Protein AF-A0A8T3TDG6-F1 (afdb_monomer)

Mean predicted aligned error: 7.25 Å

Foldseek 3Di:
DPDDDPDPPADFDWDWDADPNDTDTDGHCVRVCVVVDDPCNDPCPPPVSQVVCVVQPHPQFPDKDKDQLVVVVVVVLVVDDPVCNVVCVPPPCVVSVQWGMKMKTWHDDDPGIDIDIDTHTD

Solvent-accessible surface area (backbone atoms only — not comparable to full-atom values): 7423 Å² total; per-residue (Å²): 130,83,83,73,72,96,78,55,99,59,68,93,40,84,30,70,50,73,55,96,94,41,80,40,72,36,53,45,62,44,40,62,50,65,74,67,57,47,76,89,71,33,67,82,66,34,68,70,52,46,53,50,40,48,76,58,60,40,89,72,46,79,46,80,49,78,43,60,42,45,63,52,47,62,55,50,62,73,66,56,50,80,92,49,42,67,56,40,60,70,72,43,42,72,68,54,68,32,35,41,33,40,39,38,27,32,33,80,51,101,90,50,79,48,74,42,75,50,77,44,68,105

Structure (mmCIF, N/CA/C/O backbone):
data_AF-A0A8T3TDG6-F1
#
_entry.id   AF-A0A8T3TDG6-F1
#
loop_
_atom_site.group_PDB
_atom_site.id
_atom_site.type_symbol
_atom_site.label_atom_id
_atom_site.label_alt_id
_atom_site.label_comp_id
_atom_site.label_asym_id
_atom_site.label_entity_id
_atom_site.label_seq_id
_atom_site.pdbx_PDB_ins_code
_atom_site.Cartn_x
_atom_site.Cartn_y
_atom_site.Cartn_z
_atom_site.occupancy
_atom_site.B_iso_or_equiv
_atom_site.auth_seq_id
_atom_site.auth_comp_id
_atom_site.auth_asym_id
_atom_site.auth_atom_id
_atom_site.pdbx_PDB_model_num
ATOM 1 N N . SER A 1 1 ? 10.090 -4.771 20.149 1.00 43.22 1 SER A N 1
ATOM 2 C CA . SER A 1 1 ? 8.864 -5.338 19.564 1.00 43.22 1 SER A CA 1
ATOM 3 C C . SER A 1 1 ? 7.712 -4.455 19.988 1.00 43.22 1 SER A C 1
ATOM 5 O O . SER A 1 1 ? 7.629 -4.117 21.162 1.00 43.22 1 SER A O 1
ATOM 7 N N . PHE A 1 2 ? 6.888 -4.007 19.045 1.00 37.75 2 PHE A N 1
ATOM 8 C CA . PHE A 1 2 ? 5.599 -3.411 19.391 1.00 37.75 2 PHE A CA 1
ATOM 9 C C . PHE A 1 2 ? 4.709 -4.552 19.913 1.00 37.75 2 PHE A C 1
ATOM 11 O O . PHE A 1 2 ? 4.662 -5.587 19.241 1.00 37.75 2 PHE A O 1
ATOM 18 N N . PRO A 1 3 ? 4.097 -4.450 21.104 1.00 52.88 3 PRO A N 1
ATOM 19 C CA . PRO A 1 3 ? 3.144 -5.456 21.548 1.00 52.88 3 PRO A CA 1
ATOM 20 C C . PRO A 1 3 ? 1.931 -5.401 20.618 1.00 52.88 3 PRO A C 1
ATOM 22 O O . PRO A 1 3 ? 1.366 -4.331 20.392 1.00 52.88 3 PRO A O 1
ATOM 25 N N . LEU A 1 4 ? 1.591 -6.541 20.023 1.00 62.84 4 LEU A N 1
ATOM 26 C CA . LEU A 1 4 ? 0.347 -6.680 19.279 1.00 62.84 4 LEU A CA 1
ATOM 27 C C . LEU A 1 4 ? -0.812 -6.790 20.286 1.00 62.84 4 LEU A C 1
ATOM 29 O O . LEU A 1 4 ? -0.596 -7.362 21.355 1.00 62.84 4 LEU A O 1
ATOM 33 N N . PRO A 1 5 ? -2.004 -6.253 19.976 1.00 65.50 5 PRO A N 1
ATOM 34 C CA . PRO A 1 5 ? -3.198 -6.479 20.785 1.00 65.50 5 PRO A CA 1
ATOM 35 C C . PRO A 1 5 ? -3.461 -7.980 20.975 1.00 65.50 5 PRO A C 1
ATOM 37 O O . PRO A 1 5 ? -3.244 -8.768 20.054 1.00 65.50 5 PRO A O 1
ATOM 40 N N . ASP A 1 6 ? -3.937 -8.380 22.154 1.00 69.31 6 ASP A N 1
ATOM 41 C CA . ASP A 1 6 ? -4.236 -9.790 22.455 1.00 69.31 6 ASP A CA 1
ATOM 42 C C . ASP A 1 6 ? -5.477 -10.310 21.693 1.00 69.31 6 ASP A C 1
ATOM 44 O O . ASP A 1 6 ? -5.728 -11.513 21.654 1.00 69.31 6 ASP A O 1
ATOM 48 N N . ASP A 1 7 ? -6.255 -9.415 21.079 1.00 69.38 7 ASP A N 1
ATOM 49 C CA . ASP A 1 7 ? -7.534 -9.665 20.408 1.00 69.38 7 ASP A CA 1
ATOM 50 C C . ASP A 1 7 ? -7.474 -9.479 18.883 1.00 69.38 7 ASP A C 1
ATOM 52 O O . ASP A 1 7 ? -8.472 -9.142 18.240 1.00 69.38 7 ASP A O 1
ATOM 56 N N . LEU A 1 8 ? -6.308 -9.717 18.275 1.00 66.06 8 LEU A N 1
ATOM 57 C CA . LEU A 1 8 ? -6.197 -9.678 16.821 1.00 66.06 8 LEU A CA 1
ATOM 58 C C . LEU A 1 8 ? -7.188 -10.656 16.161 1.00 66.06 8 LEU A C 1
ATOM 60 O O . LEU A 1 8 ? -7.326 -11.798 16.603 1.00 66.06 8 LEU A O 1
ATOM 64 N N . PRO A 1 9 ? -7.831 -10.268 15.042 1.00 65.12 9 PRO A N 1
ATOM 65 C CA . PRO A 1 9 ? -8.760 -11.137 14.317 1.00 65.12 9 PRO A CA 1
ATOM 66 C C . PRO A 1 9 ? -8.051 -12.269 13.547 1.00 65.12 9 PRO A C 1
ATOM 68 O O . PRO A 1 9 ? -8.656 -12.901 12.685 1.00 65.12 9 PRO A O 1
ATOM 71 N N . PHE A 1 10 ? -6.766 -12.497 13.820 1.00 66.25 10 PHE A N 1
ATOM 72 C CA . PHE A 1 10 ? -5.923 -13.531 13.238 1.00 66.25 10 PHE A CA 1
ATOM 73 C C . PHE A 1 10 ? -4.884 -13.984 14.271 1.00 66.25 10 PHE A C 1
ATOM 75 O O . PHE A 1 10 ? -4.407 -13.178 15.071 1.00 66.25 10 PHE A O 1
ATOM 82 N N . GLU A 1 11 ? -4.489 -15.257 14.231 1.00 69.88 11 GLU A N 1
ATOM 83 C CA . GLU A 1 11 ? -3.335 -15.721 15.002 1.00 69.88 11 GLU A CA 1
ATOM 84 C C . GLU A 1 11 ? -2.041 -15.257 14.313 1.00 69.88 11 GLU A C 1
ATOM 86 O O . GLU A 1 11 ? -1.826 -15.562 13.135 1.00 69.88 11 GLU A O 1
ATOM 91 N N . PRO A 1 12 ? -1.149 -14.519 15.000 1.00 70.56 12 PRO A N 1
ATOM 92 C CA . PRO A 1 12 ? 0.100 -14.074 14.405 1.00 70.56 12 PRO A CA 1
ATOM 93 C C . PRO A 1 12 ? 1.116 -15.231 14.352 1.00 70.56 12 PRO A C 1
ATOM 95 O O . PRO A 1 12 ? 2.059 -15.284 15.139 1.00 70.56 12 PRO A O 1
ATOM 98 N N . SER A 1 13 ? 0.947 -16.161 13.409 1.00 83.00 13 SER A N 1
ATOM 99 C CA . SER A 1 13 ? 1.928 -17.209 13.096 1.00 83.00 13 SER A CA 1
ATOM 100 C C . SER A 1 13 ? 2.736 -16.846 11.852 1.00 83.00 13 SER A C 1
ATOM 102 O O . SER A 1 13 ? 2.164 -16.470 10.834 1.00 83.00 13 SER A O 1
ATOM 104 N N . LEU A 1 14 ? 4.063 -16.983 11.902 1.00 87.81 14 LEU A N 1
ATOM 105 C CA . LEU A 1 14 ? 4.904 -16.841 10.712 1.00 87.81 14 LEU A CA 1
ATOM 106 C C . LEU A 1 14 ? 4.821 -18.118 9.862 1.00 87.81 14 LEU A C 1
ATOM 108 O O . LEU A 1 14 ? 5.085 -19.210 10.367 1.00 87.81 14 LEU A O 1
ATOM 112 N N . SER A 1 15 ? 4.534 -17.963 8.574 1.00 91.38 15 SER A N 1
ATOM 113 C CA . SER A 1 15 ? 4.395 -19.045 7.595 1.00 91.38 15 SER A CA 1
ATOM 114 C C . SER A 1 15 ? 5.358 -18.825 6.429 1.00 91.38 15 SER A C 1
ATOM 116 O O . SER A 1 15 ? 5.567 -17.690 6.001 1.00 91.38 15 SER A O 1
ATOM 118 N N . TYR A 1 16 ? 5.944 -19.898 5.891 1.00 93.62 16 TYR A N 1
ATOM 119 C CA . TYR A 1 16 ? 6.819 -19.839 4.715 1.00 93.62 16 TYR A CA 1
ATOM 120 C C . TYR A 1 16 ? 6.649 -21.073 3.822 1.00 93.62 16 TYR A C 1
ATOM 122 O O . TYR A 1 16 ? 6.219 -22.127 4.288 1.00 93.62 16 TYR A O 1
ATOM 130 N N . GLY A 1 17 ? 7.020 -20.957 2.547 1.00 93.12 17 GLY A N 1
ATOM 131 C CA . GLY A 1 17 ? 6.968 -22.059 1.589 1.00 93.12 17 GLY A CA 1
ATOM 132 C C . GLY A 1 17 ? 7.704 -21.740 0.292 1.00 93.12 17 GLY A C 1
ATOM 133 O O . GLY A 1 17 ? 8.054 -20.592 0.035 1.00 93.12 17 GLY A O 1
ATOM 134 N N . ILE A 1 18 ? 7.960 -22.763 -0.521 1.00 93.19 18 ILE A N 1
ATOM 135 C CA . ILE A 1 18 ? 8.521 -22.606 -1.868 1.00 93.19 18 ILE A CA 1
ATOM 136 C C . ILE A 1 18 ? 7.581 -23.304 -2.847 1.00 93.19 18 ILE A C 1
ATOM 138 O O . ILE A 1 18 ? 7.234 -24.466 -2.635 1.00 93.19 18 ILE A O 1
ATOM 142 N N . HIS A 1 19 ? 7.185 -22.606 -3.905 1.00 89.25 19 HIS A N 1
ATOM 143 C CA . HIS A 1 19 ? 6.364 -23.141 -4.987 1.00 89.25 19 HIS A CA 1
ATOM 144 C C . HIS A 1 19 ? 6.864 -22.571 -6.315 1.00 89.25 19 HIS A C 1
ATOM 146 O O . HIS A 1 19 ? 7.089 -21.371 -6.398 1.00 89.25 19 HIS A O 1
ATOM 152 N N . GLU A 1 20 ? 7.095 -23.432 -7.311 1.00 89.62 20 GLU A N 1
ATOM 153 C CA . GLU A 1 20 ? 7.579 -23.034 -8.649 1.00 89.62 20 GLU A CA 1
ATOM 154 C C . GLU A 1 20 ? 8.786 -22.072 -8.616 1.00 89.62 20 GLU A C 1
ATOM 156 O O . GLU A 1 20 ? 8.811 -21.048 -9.288 1.00 89.62 20 GLU A O 1
ATOM 161 N N . ASP A 1 21 ? 9.787 -22.391 -7.787 1.00 90.38 21 ASP A N 1
ATOM 162 C CA . ASP A 1 21 ? 10.997 -21.579 -7.555 1.00 90.38 21 ASP A CA 1
ATOM 163 C C . ASP A 1 21 ? 10.760 -20.185 -6.929 1.00 90.38 21 ASP A C 1
ATOM 165 O O . ASP A 1 21 ? 11.702 -19.410 -6.749 1.00 90.38 21 ASP A O 1
ATOM 169 N N . VAL A 1 22 ? 9.531 -19.882 -6.502 1.00 88.75 22 VAL A N 1
ATOM 170 C CA . VAL A 1 22 ? 9.175 -18.675 -5.747 1.00 88.75 22 VAL A CA 1
ATOM 171 C C . VAL A 1 22 ? 9.152 -18.983 -4.250 1.00 88.75 22 VAL A C 1
ATOM 173 O O . VAL A 1 22 ? 8.517 -19.937 -3.799 1.00 88.75 22 VAL A O 1
ATOM 176 N N . PHE A 1 23 ? 9.849 -18.164 -3.458 1.00 90.69 23 PHE A N 1
ATOM 177 C CA . PHE A 1 23 ? 9.802 -18.209 -1.996 1.00 90.69 23 PHE A CA 1
ATOM 178 C C . PHE A 1 23 ? 8.682 -17.307 -1.470 1.00 90.69 23 PHE A C 1
ATOM 180 O O . PHE A 1 23 ? 8.675 -16.102 -1.715 1.00 90.69 23 PHE A O 1
ATOM 187 N N . TYR A 1 24 ? 7.774 -17.894 -0.700 1.00 91.69 24 TYR A N 1
ATOM 188 C CA . TYR A 1 24 ? 6.659 -17.224 -0.046 1.00 91.69 24 TYR A CA 1
ATOM 189 C C . TYR A 1 24 ? 6.938 -17.118 1.452 1.00 91.69 24 TYR A C 1
ATOM 191 O O . TYR A 1 24 ? 7.363 -18.084 2.089 1.00 91.69 24 TYR A O 1
ATOM 199 N N . LEU A 1 25 ? 6.658 -15.952 2.026 1.00 90.50 25 LEU A N 1
ATOM 200 C CA . LEU A 1 25 ? 6.760 -15.669 3.454 1.00 90.50 25 LEU A CA 1
ATOM 201 C C . LEU A 1 25 ? 5.604 -14.751 3.840 1.00 90.50 25 LEU A C 1
ATOM 203 O O . LEU A 1 25 ? 5.372 -13.746 3.173 1.00 90.50 25 LEU A O 1
ATOM 207 N N . GLY A 1 26 ? 4.900 -15.072 4.917 1.00 86.75 26 GLY A N 1
ATOM 208 C CA . GLY A 1 26 ? 3.791 -14.254 5.391 1.00 86.75 26 GLY A CA 1
ATOM 209 C C . GLY A 1 26 ? 3.291 -14.675 6.761 1.00 86.75 26 GLY A C 1
ATOM 210 O O . GLY A 1 26 ? 3.955 -15.421 7.477 1.00 86.75 26 GLY A O 1
ATOM 211 N N . MET A 1 27 ? 2.118 -14.169 7.124 1.00 85.12 27 MET A N 1
ATOM 212 C CA . MET A 1 27 ? 1.477 -14.422 8.413 1.00 85.12 27 MET A CA 1
ATOM 213 C C . MET A 1 27 ? 0.207 -15.258 8.227 1.00 85.12 27 MET A C 1
ATOM 215 O O . MET A 1 27 ? -0.501 -15.073 7.238 1.00 85.12 27 MET A O 1
ATOM 219 N N . GLY A 1 28 ? -0.094 -16.145 9.177 1.00 85.19 28 GLY A N 1
ATOM 220 C CA . GLY A 1 28 ? -1.286 -16.997 9.142 1.00 85.19 28 GLY A CA 1
ATOM 221 C C . GLY A 1 28 ? -1.348 -17.852 7.873 1.00 85.19 28 GLY A C 1
ATOM 222 O O . GLY A 1 28 ? -0.350 -18.463 7.477 1.00 85.19 28 GLY A O 1
ATOM 223 N N . ASP A 1 29 ? -2.504 -17.837 7.213 1.00 87.50 29 ASP A N 1
ATOM 224 C CA . ASP A 1 29 ? -2.779 -18.619 6.002 1.00 87.50 29 ASP A CA 1
ATOM 225 C C . ASP A 1 29 ? -2.280 -17.965 4.701 1.00 87.50 29 ASP A C 1
ATOM 227 O O . ASP A 1 29 ? -2.378 -18.574 3.637 1.00 87.50 29 ASP A O 1
ATOM 231 N N . PHE A 1 30 ? -1.647 -16.782 4.772 1.00 85.00 30 PHE A N 1
ATOM 232 C CA . PHE A 1 30 ? -1.198 -16.018 3.598 1.00 85.00 30 PHE A CA 1
ATOM 233 C C . PHE A 1 30 ? -0.422 -16.853 2.576 1.00 85.00 30 PHE A C 1
ATOM 235 O O . PHE A 1 30 ? -0.641 -16.727 1.378 1.00 85.00 30 PHE A O 1
ATOM 242 N N . VAL A 1 31 ? 0.513 -17.693 3.034 1.00 89.62 31 VAL A N 1
ATOM 243 C CA . VAL A 1 31 ? 1.347 -18.502 2.130 1.00 89.62 31 VAL A CA 1
ATOM 244 C C . VAL A 1 31 ? 0.498 -19.503 1.350 1.00 89.62 31 VAL A C 1
ATOM 246 O O . VAL A 1 31 ? 0.706 -19.679 0.154 1.00 89.62 31 VAL A O 1
ATOM 249 N N . THR A 1 32 ? -0.468 -20.131 2.016 1.00 89.56 32 THR A N 1
ATOM 250 C CA . THR A 1 32 ? -1.393 -21.082 1.398 1.00 89.56 32 THR A CA 1
ATOM 251 C C . THR A 1 32 ? -2.315 -20.373 0.410 1.00 89.56 32 THR A C 1
ATOM 253 O O . THR A 1 32 ? -2.472 -20.849 -0.714 1.00 89.56 32 THR A O 1
ATOM 256 N N . ASP A 1 33 ? -2.866 -19.221 0.797 1.00 88.50 33 ASP A N 1
ATOM 257 C CA . ASP A 1 33 ? -3.748 -18.413 -0.049 1.00 88.50 33 ASP A CA 1
ATOM 258 C C . ASP A 1 33 ? -3.014 -17.900 -1.294 1.00 88.50 33 ASP A C 1
ATOM 260 O O . ASP A 1 33 ? -3.520 -18.015 -2.407 1.00 88.50 33 ASP A O 1
ATOM 264 N N . ALA A 1 34 ? -1.781 -17.410 -1.130 1.00 87.00 34 ALA A N 1
ATOM 265 C CA . ALA A 1 34 ? -0.950 -16.919 -2.226 1.00 87.00 34 ALA A CA 1
ATOM 266 C C . ALA A 1 34 ? -0.608 -18.018 -3.246 1.00 87.00 34 ALA A C 1
ATOM 268 O O . ALA A 1 34 ? -0.532 -17.746 -4.440 1.00 87.00 34 ALA A O 1
ATOM 269 N N . MET A 1 35 ? -0.426 -19.265 -2.799 1.00 87.94 35 MET A N 1
ATOM 270 C CA . MET A 1 35 ? -0.198 -20.409 -3.694 1.00 87.94 35 MET A CA 1
ATOM 271 C C . MET A 1 35 ? -1.471 -20.869 -4.421 1.00 87.94 35 MET A C 1
ATOM 273 O O . MET A 1 35 ? -1.375 -21.508 -5.464 1.00 87.94 35 MET A O 1
ATOM 277 N N . GLN A 1 36 ? -2.657 -20.586 -3.874 1.00 87.31 36 GLN A N 1
ATOM 278 C CA . GLN A 1 36 ? -3.951 -20.953 -4.468 1.00 87.31 36 GLN A CA 1
ATOM 279 C C . GLN A 1 36 ? -4.592 -19.812 -5.268 1.00 87.31 36 GLN A C 1
ATOM 281 O O . GLN A 1 36 ? -5.666 -19.991 -5.847 1.00 87.31 36 GLN A O 1
ATOM 286 N N . GLN A 1 37 ? -3.950 -18.644 -5.296 1.00 84.81 37 GLN A N 1
ATOM 287 C CA . GLN A 1 37 ? -4.475 -17.439 -5.916 1.00 84.81 37 GLN A CA 1
ATOM 288 C C . GLN A 1 37 ? -4.660 -17.636 -7.425 1.00 84.81 37 GLN A C 1
ATOM 290 O O . GLN A 1 37 ? -3.754 -18.068 -8.137 1.00 84.81 37 GLN A O 1
ATOM 295 N N . SER A 1 38 ? -5.848 -17.300 -7.924 1.00 81.62 38 SER A N 1
ATOM 296 C CA . SER A 1 38 ? -6.135 -17.287 -9.358 1.00 81.62 38 SER A CA 1
ATOM 297 C C . SER A 1 38 ? -5.774 -15.933 -9.985 1.00 81.62 38 SER A C 1
ATOM 299 O O . SER A 1 38 ? -5.618 -14.936 -9.279 1.00 81.62 38 SER A O 1
ATOM 301 N N . GLU A 1 39 ? -5.706 -15.849 -11.319 1.00 76.25 39 GLU A N 1
ATOM 302 C CA . GLU A 1 39 ? -5.530 -14.558 -12.009 1.00 76.25 39 GLU A CA 1
ATOM 303 C C . GLU A 1 39 ? -6.616 -13.538 -11.630 1.00 76.25 39 GLU A C 1
ATOM 305 O O . GLU A 1 39 ? -6.315 -12.355 -11.489 1.00 76.25 39 GLU A O 1
ATOM 310 N N . SER A 1 40 ? -7.862 -13.983 -11.414 1.00 78.50 40 SER A N 1
ATOM 311 C CA . SER A 1 40 ? -8.965 -13.100 -11.005 1.00 78.50 40 SER A CA 1
ATOM 312 C C . SER A 1 40 ? -8.825 -12.553 -9.587 1.00 78.50 40 SER A C 1
ATOM 314 O O . SER A 1 40 ? -9.378 -11.495 -9.300 1.00 78.50 40 SER A O 1
ATOM 316 N N . ASP A 1 41 ? -8.077 -13.242 -8.725 1.00 79.62 41 ASP A N 1
ATOM 317 C CA . ASP A 1 41 ? -7.822 -12.817 -7.346 1.00 79.62 41 ASP A CA 1
ATOM 318 C C . ASP A 1 41 ? -6.479 -12.087 -7.213 1.00 79.62 41 ASP A C 1
ATOM 320 O O . ASP A 1 41 ? -6.140 -11.596 -6.136 1.00 79.62 41 ASP A O 1
ATOM 324 N N . SER A 1 42 ? -5.695 -12.028 -8.294 1.00 83.44 42 SER A N 1
ATOM 325 C CA . SER A 1 42 ? -4.367 -11.425 -8.323 1.00 83.44 42 SER A CA 1
ATOM 326 C C . SER A 1 42 ? -4.425 -9.908 -8.173 1.00 83.44 42 SER A C 1
ATOM 328 O O . SER A 1 42 ?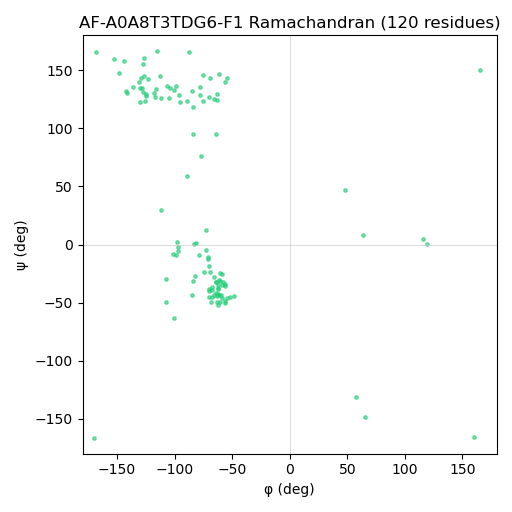 -5.263 -9.226 -8.767 1.00 83.44 42 SER A O 1
ATOM 330 N N . LEU A 1 43 ? -3.438 -9.350 -7.467 1.00 84.69 43 LEU A N 1
ATOM 331 C CA . LEU A 1 43 ? -3.226 -7.903 -7.401 1.00 84.69 43 LEU A CA 1
ATOM 332 C C . LEU A 1 43 ? -2.993 -7.293 -8.796 1.00 84.69 43 LEU A C 1
ATOM 334 O O . LEU A 1 43 ? -3.326 -6.132 -9.015 1.00 84.69 43 LEU A O 1
ATOM 338 N N . ALA A 1 44 ? -2.502 -8.079 -9.761 1.00 84.00 44 ALA A N 1
ATOM 339 C CA . ALA A 1 44 ? -2.362 -7.651 -11.153 1.00 84.00 44 ALA A CA 1
ATOM 340 C C . ALA A 1 44 ? -3.706 -7.274 -11.811 1.00 84.00 44 ALA A C 1
ATOM 342 O O . ALA A 1 44 ? -3.725 -6.465 -12.735 1.00 84.00 44 ALA A O 1
ATOM 343 N N . GLY A 1 45 ? -4.830 -7.811 -11.319 1.00 86.38 45 GLY A N 1
ATOM 344 C CA . GLY A 1 45 ? -6.176 -7.428 -11.754 1.00 86.38 45 GLY A CA 1
ATOM 345 C C . GLY A 1 45 ? -6.686 -6.114 -11.145 1.00 86.3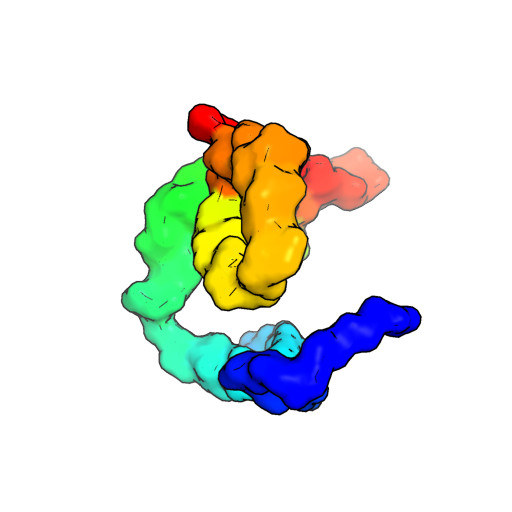8 45 GLY A C 1
ATOM 346 O O . GLY A 1 45 ? -7.725 -5.604 -11.567 1.00 86.38 45 GLY A O 1
ATOM 347 N N . ASN A 1 46 ? -5.984 -5.540 -10.162 1.00 88.75 46 ASN A N 1
ATOM 348 C CA . ASN A 1 46 ? -6.378 -4.298 -9.505 1.00 88.75 46 ASN A CA 1
ATOM 349 C C . ASN A 1 46 ? -5.901 -3.074 -10.311 1.00 88.75 46 ASN A C 1
ATOM 351 O O . ASN A 1 46 ? -4.704 -2.834 -10.461 1.00 88.75 46 ASN A O 1
ATOM 355 N N . ALA A 1 47 ? -6.847 -2.254 -10.778 1.00 91.12 47 ALA A N 1
ATOM 356 C CA . ALA A 1 47 ? -6.554 -1.084 -11.610 1.00 91.12 47 ALA A CA 1
ATOM 357 C C . ALA A 1 47 ? -5.722 0.003 -10.900 1.00 91.12 47 ALA A C 1
ATOM 359 O O . ALA A 1 47 ? -4.935 0.700 -11.544 1.00 91.12 47 ALA A O 1
ATOM 360 N N . ALA A 1 48 ? -5.880 0.169 -9.583 1.00 91.06 48 ALA A N 1
ATOM 361 C CA . ALA A 1 48 ? -5.091 1.127 -8.809 1.00 91.06 48 ALA A CA 1
ATOM 362 C C . ALA A 1 48 ? -3.633 0.661 -8.689 1.00 91.06 48 ALA A C 1
ATOM 364 O O . ALA A 1 48 ? -2.715 1.467 -8.860 1.00 91.06 48 ALA A O 1
ATOM 365 N N . TYR A 1 49 ? -3.423 -0.643 -8.480 1.00 92.38 49 TYR A N 1
ATOM 366 C CA . TYR A 1 49 ? -2.097 -1.253 -8.500 1.00 92.38 49 TYR A CA 1
ATOM 367 C C . TYR A 1 49 ? -1.432 -1.123 -9.871 1.00 92.38 49 TYR A C 1
ATOM 369 O O . TYR A 1 49 ? -0.315 -0.616 -9.943 1.00 92.38 49 TYR A O 1
ATOM 377 N N . SER A 1 50 ? -2.107 -1.523 -10.955 1.00 92.62 50 SER A N 1
ATOM 378 C CA . SER A 1 50 ? -1.517 -1.484 -12.300 1.00 92.62 50 SER A CA 1
ATOM 379 C C . SER A 1 50 ? -1.146 -0.058 -12.713 1.00 92.62 50 SER A C 1
ATOM 381 O O . SER A 1 50 ? -0.024 0.183 -13.153 1.00 92.62 50 SER A O 1
ATOM 383 N N . THR A 1 51 ? -2.025 0.915 -12.449 1.00 93.12 51 THR A N 1
ATOM 384 C CA . THR A 1 51 ? -1.750 2.341 -12.695 1.00 93.12 51 THR A CA 1
ATOM 385 C C . THR A 1 51 ? -0.533 2.818 -11.900 1.00 93.12 51 THR A C 1
ATOM 387 O O . THR A 1 51 ? 0.324 3.537 -12.421 1.00 93.12 51 THR A O 1
ATOM 390 N N . ALA A 1 52 ? -0.432 2.421 -10.627 1.00 93.25 52 ALA A N 1
ATOM 391 C CA . ALA A 1 52 ? 0.689 2.805 -9.781 1.00 93.25 52 ALA A CA 1
ATOM 392 C C . ALA A 1 52 ? 2.007 2.160 -10.238 1.00 93.25 52 ALA A C 1
ATOM 394 O O . ALA A 1 52 ? 3.046 2.827 -10.239 1.00 93.25 52 ALA A O 1
ATOM 395 N N . LEU A 1 53 ? 1.956 0.895 -10.665 1.00 94.00 53 LEU A N 1
ATOM 396 C CA . LEU A 1 53 ? 3.094 0.153 -11.194 1.00 94.00 53 LEU A CA 1
ATOM 397 C C . LEU A 1 53 ? 3.615 0.792 -12.484 1.00 94.00 53 LEU A C 1
ATOM 399 O O . LE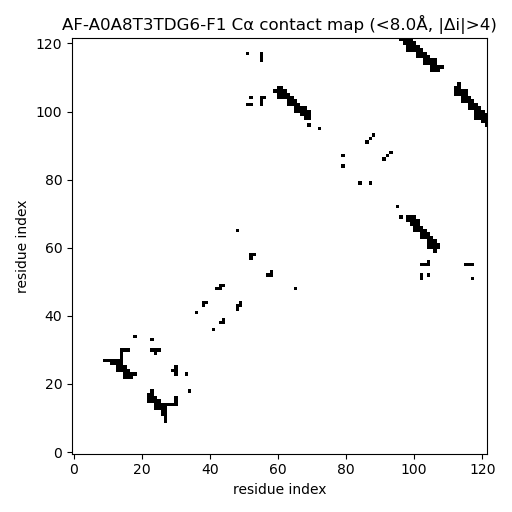U A 1 53 ? 4.805 1.102 -12.570 1.00 94.00 53 LEU A O 1
ATOM 403 N N . GLU A 1 54 ? 2.737 1.082 -13.442 1.00 92.81 54 GLU A N 1
ATOM 404 C CA . GLU A 1 54 ? 3.085 1.772 -14.688 1.00 92.81 54 GLU A CA 1
ATOM 405 C C . GLU A 1 54 ? 3.753 3.127 -14.416 1.00 92.81 54 GLU A C 1
ATOM 407 O O . GLU A 1 54 ? 4.852 3.394 -14.912 1.00 92.81 54 GLU A O 1
ATOM 412 N N . ALA A 1 55 ? 3.164 3.953 -13.544 1.00 91.44 55 ALA A N 1
ATOM 413 C CA . ALA A 1 55 ? 3.740 5.241 -13.150 1.00 91.44 55 ALA A CA 1
ATOM 414 C C . ALA A 1 55 ? 5.119 5.092 -12.472 1.00 91.44 55 ALA A C 1
ATOM 416 O O . ALA A 1 55 ? 6.008 5.942 -12.610 1.00 91.44 55 ALA A O 1
ATOM 417 N N . SER A 1 56 ? 5.333 3.985 -11.760 1.00 90.12 56 SER A N 1
ATOM 418 C CA . SER A 1 56 ? 6.594 3.679 -11.086 1.00 90.12 56 SER A CA 1
ATOM 419 C C . SER A 1 56 ? 7.680 3.083 -12.001 1.00 90.12 56 SER A C 1
ATOM 421 O O . SER A 1 56 ? 8.799 2.857 -11.540 1.00 90.12 56 SER A O 1
ATOM 423 N N . GLY A 1 57 ? 7.410 2.913 -13.300 1.00 84.38 57 GLY A N 1
ATOM 424 C CA . GLY A 1 57 ? 8.370 2.384 -14.280 1.00 84.38 57 GLY A CA 1
ATOM 425 C C . GLY A 1 57 ? 7.985 1.041 -14.905 1.00 84.38 57 GLY A C 1
ATOM 426 O O . GLY A 1 57 ? 8.772 0.509 -15.686 1.00 84.38 57 GLY A O 1
ATOM 427 N N . GLY A 1 58 ? 6.794 0.518 -14.599 1.00 83.81 58 GLY A N 1
ATOM 428 C CA . GLY A 1 58 ? 6.254 -0.707 -15.190 1.00 83.81 58 GLY A CA 1
ATOM 429 C C . GLY A 1 58 ? 7.055 -1.960 -14.832 1.00 83.81 58 GLY A C 1
ATOM 430 O O . GLY A 1 58 ? 7.658 -2.050 -13.761 1.00 83.81 58 GLY A O 1
ATOM 431 N N . ASP A 1 59 ? 7.084 -2.922 -15.753 1.00 80.00 59 ASP A N 1
ATOM 432 C CA . ASP A 1 59 ? 7.595 -4.283 -15.521 1.00 80.00 59 ASP A CA 1
ATOM 433 C C . ASP A 1 59 ? 9.124 -4.382 -15.411 1.00 80.00 59 ASP A C 1
ATOM 435 O O . ASP A 1 59 ? 9.670 -5.444 -15.124 1.00 80.00 59 ASP A O 1
ATOM 439 N N . THR A 1 60 ? 9.850 -3.281 -15.623 1.00 80.81 60 THR A N 1
ATOM 440 C CA . THR A 1 60 ? 11.318 -3.263 -15.505 1.00 80.81 60 THR A CA 1
ATOM 441 C C . THR A 1 60 ? 11.732 -2.938 -14.070 1.00 80.81 60 THR A C 1
ATOM 443 O O . THR A 1 60 ? 12.402 -1.938 -13.806 1.00 80.81 60 THR A O 1
ATOM 446 N N . ASN A 1 61 ? 11.290 -3.764 -13.123 1.00 86.06 61 ASN A N 1
ATOM 447 C CA . ASN A 1 61 ? 11.594 -3.612 -11.705 1.00 86.06 61 ASN A CA 1
ATOM 448 C C . ASN A 1 61 ? 12.177 -4.907 -11.115 1.00 86.06 61 ASN A C 1
ATOM 450 O O . ASN A 1 61 ? 11.977 -5.999 -11.636 1.00 86.06 61 ASN A O 1
ATOM 454 N N . THR A 1 62 ? 12.943 -4.779 -10.034 1.00 87.19 62 THR A N 1
ATOM 455 C CA . THR A 1 62 ? 13.552 -5.908 -9.306 1.00 87.19 62 THR A CA 1
ATOM 456 C C . THR A 1 62 ? 12.752 -6.332 -8.079 1.00 87.19 62 THR A C 1
ATOM 458 O O . THR A 1 62 ? 13.172 -7.210 -7.328 1.00 87.19 62 THR A O 1
ATOM 461 N N . GLY A 1 63 ? 11.612 -5.688 -7.854 1.00 88.38 63 GLY A N 1
ATOM 462 C CA . GLY A 1 63 ? 10.749 -5.908 -6.710 1.00 88.38 63 GLY A CA 1
ATOM 463 C C . GLY A 1 63 ? 9.741 -4.778 -6.578 1.00 88.38 63 GLY A C 1
ATOM 464 O O . GLY A 1 63 ? 10.025 -3.631 -6.939 1.00 88.38 63 GLY A O 1
ATOM 465 N N . VAL A 1 64 ? 8.576 -5.111 -6.031 1.00 91.75 64 VAL A N 1
ATOM 466 C CA . VAL A 1 64 ? 7.479 -4.174 -5.798 1.00 91.75 64 VAL A CA 1
ATOM 467 C C . VAL A 1 64 ? 6.996 -4.323 -4.363 1.00 91.75 64 VAL A C 1
ATOM 469 O O . VAL A 1 64 ? 6.780 -5.431 -3.880 1.00 91.75 64 VAL A O 1
ATOM 472 N N . MET A 1 65 ? 6.793 -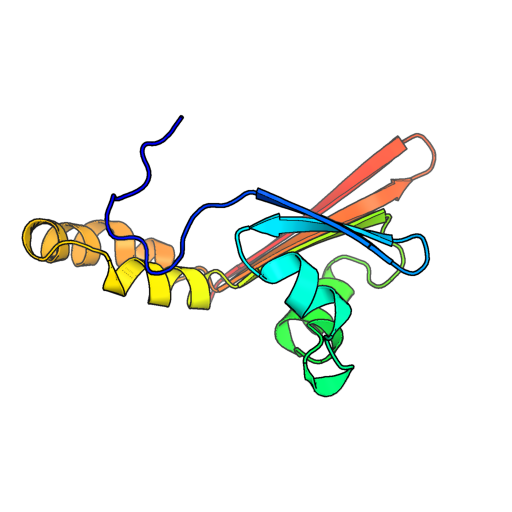3.197 -3.695 1.00 92.31 65 MET A N 1
ATOM 473 C CA . MET A 1 65 ? 6.002 -3.093 -2.477 1.00 92.31 65 MET A CA 1
ATOM 474 C C . MET A 1 65 ? 4.817 -2.186 -2.785 1.00 92.31 65 MET A C 1
ATOM 476 O O . MET A 1 65 ? 5.015 -1.074 -3.265 1.00 92.31 65 MET A O 1
ATOM 480 N N . TYR A 1 66 ? 3.603 -2.648 -2.509 1.00 94.12 66 TYR A N 1
ATOM 481 C CA . TYR A 1 66 ? 2.380 -1.878 -2.703 1.00 94.12 66 TYR A CA 1
ATOM 482 C C . TYR A 1 66 ? 1.551 -1.896 -1.422 1.00 94.12 66 TYR A C 1
ATOM 484 O O . TYR A 1 66 ? 1.390 -2.947 -0.803 1.00 94.12 66 TYR A O 1
ATOM 492 N N . LEU A 1 67 ? 1.043 -0.732 -1.025 1.00 93.44 67 LEU A N 1
ATOM 493 C CA . LEU A 1 67 ? 0.164 -0.556 0.122 1.00 93.44 67 LEU A CA 1
ATOM 494 C C . LEU A 1 67 ? -1.066 0.246 -0.302 1.00 93.44 67 LEU A C 1
ATOM 496 O O . LEU A 1 67 ? -0.944 1.385 -0.753 1.00 93.44 67 LEU A O 1
ATOM 500 N N . ASP A 1 68 ? -2.242 -0.337 -0.094 1.00 92.31 68 ASP A N 1
ATOM 501 C CA . ASP A 1 68 ? -3.528 0.359 -0.134 1.00 92.31 68 ASP A CA 1
ATOM 502 C C . ASP A 1 68 ? -3.774 0.994 1.246 1.00 92.31 68 ASP A C 1
ATOM 504 O O . ASP A 1 68 ? -4.197 0.328 2.198 1.00 92.31 68 ASP A O 1
ATOM 508 N N . ILE A 1 69 ? -3.406 2.271 1.382 1.00 93.88 69 ILE A N 1
ATOM 509 C CA . ILE A 1 69 ? -3.452 2.993 2.659 1.00 93.88 69 ILE A CA 1
ATOM 510 C C . ILE A 1 69 ? -4.904 3.246 3.059 1.00 93.88 69 ILE A C 1
ATOM 512 O O . ILE A 1 69 ? -5.229 3.096 4.236 1.00 93.88 69 ILE A O 1
ATOM 516 N N . ALA A 1 70 ? -5.784 3.561 2.107 1.00 90.31 70 ALA A N 1
ATOM 517 C CA . ALA A 1 70 ? -7.204 3.773 2.363 1.00 90.31 70 ALA A CA 1
ATOM 518 C C . ALA A 1 70 ? -7.869 2.527 2.980 1.00 90.31 70 ALA A C 1
ATOM 520 O O . ALA A 1 70 ? -8.563 2.628 4.000 1.00 90.31 70 ALA A O 1
ATOM 521 N N . SER A 1 71 ? -7.597 1.337 2.434 1.00 88.50 71 SER A N 1
ATOM 522 C CA . SER A 1 71 ? -8.097 0.068 2.979 1.00 88.50 71 SER A CA 1
ATOM 523 C C . SER A 1 71 ? -7.515 -0.244 4.364 1.00 88.50 71 SER A C 1
ATOM 525 O O . SER A 1 71 ? -8.257 -0.620 5.278 1.00 88.50 71 SER A O 1
ATOM 527 N N . ILE A 1 72 ? -6.204 -0.042 4.560 1.00 89.06 72 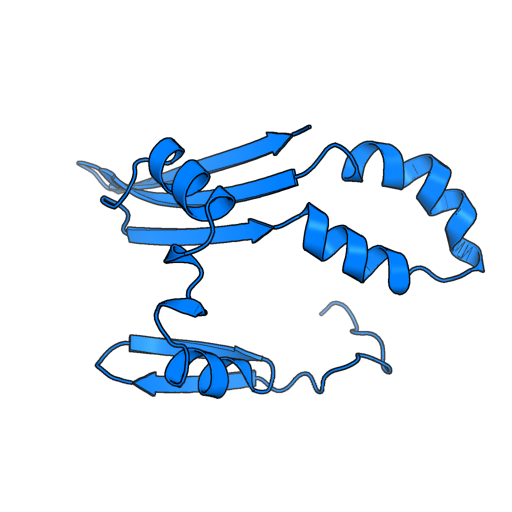ILE A N 1
ATOM 528 C CA . ILE A 1 72 ? -5.545 -0.232 5.867 1.00 89.06 72 ILE A CA 1
ATOM 529 C C . ILE A 1 72 ? -6.121 0.732 6.910 1.00 89.06 72 ILE A C 1
ATOM 531 O O . ILE A 1 72 ? -6.408 0.321 8.035 1.00 89.06 72 ILE A O 1
ATOM 535 N N . ARG A 1 73 ? -6.345 1.998 6.540 1.00 92.25 73 ARG A N 1
ATOM 536 C CA . ARG A 1 73 ? -6.958 3.013 7.402 1.00 92.25 73 ARG A CA 1
ATOM 537 C C . ARG A 1 73 ? -8.360 2.589 7.821 1.00 92.25 73 ARG A C 1
ATOM 539 O O . ARG A 1 73 ? -8.642 2.560 9.012 1.00 92.25 73 ARG A O 1
ATOM 546 N N . SER A 1 74 ? -9.208 2.178 6.877 1.00 89.06 74 SER A N 1
ATOM 547 C CA . SER A 1 74 ? -10.568 1.703 7.174 1.00 89.06 74 SER A CA 1
ATOM 548 C C . SER A 1 74 ? -10.583 0.499 8.129 1.00 89.06 74 SER A C 1
ATOM 550 O O . SER A 1 74 ? -11.469 0.364 8.978 1.00 89.06 74 SER A O 1
ATOM 552 N N . PHE A 1 75 ? -9.593 -0.390 8.027 1.00 86.25 75 PHE A N 1
ATOM 553 C CA . PHE A 1 75 ? -9.404 -1.467 8.995 1.00 86.25 75 PHE A CA 1
ATOM 554 C C . PHE A 1 75 ? -8.962 -0.943 10.369 1.00 86.25 75 PHE A C 1
ATOM 556 O O . PHE A 1 75 ? -9.601 -1.270 11.367 1.00 86.25 75 PHE A O 1
ATOM 563 N N . GLY A 1 76 ? -7.937 -0.091 10.425 1.00 86.94 76 GLY A N 1
ATOM 564 C CA . GLY A 1 76 ? -7.419 0.479 11.672 1.00 86.94 76 GLY A CA 1
ATOM 565 C C . GLY A 1 76 ? -8.435 1.345 12.421 1.00 86.94 76 GLY A C 1
ATOM 566 O O . GLY A 1 76 ? -8.547 1.245 13.639 1.00 86.94 76 GLY A O 1
ATOM 567 N N . GLU A 1 77 ? -9.255 2.123 11.711 1.00 90.88 77 GLU A N 1
ATOM 568 C CA . GLU A 1 77 ? -10.331 2.934 12.295 1.00 90.88 77 GLU A CA 1
ATOM 569 C C . GLU A 1 77 ? -11.329 2.080 13.093 1.00 90.88 77 GLU A C 1
ATOM 571 O O . GLU A 1 77 ? -11.853 2.529 14.114 1.00 90.88 77 GLU A O 1
ATOM 576 N N . ARG A 1 78 ? -11.565 0.823 12.697 1.00 88.56 78 ARG A N 1
ATOM 577 C CA . ARG A 1 78 ? -12.438 -0.097 13.448 1.00 88.56 78 ARG A CA 1
ATOM 578 C C . ARG A 1 78 ? -11.838 -0.555 14.776 1.00 88.56 78 ARG A C 1
ATOM 580 O O . ARG A 1 78 ? -12.586 -1.015 15.630 1.00 88.56 78 ARG A O 1
ATOM 587 N N . MET A 1 79 ? -10.526 -0.416 14.950 1.00 87.81 79 MET A N 1
ATOM 588 C CA . MET A 1 79 ? -9.795 -0.826 16.151 1.00 87.81 79 MET A CA 1
ATOM 589 C C . MET A 1 79 ? -9.515 0.329 17.117 1.00 87.81 79 MET A C 1
ATOM 591 O O . MET A 1 79 ? -9.066 0.082 18.231 1.00 87.81 79 MET A O 1
ATOM 595 N N . VAL A 1 80 ? -9.770 1.581 16.722 1.00 89.81 80 VAL A N 1
ATOM 596 C CA . VAL A 1 80 ? -9.568 2.738 17.608 1.00 89.81 80 VAL A CA 1
ATOM 597 C C . VAL A 1 80 ? -10.505 2.630 18.827 1.00 89.81 80 VAL A C 1
ATOM 599 O O . VAL A 1 80 ? -11.724 2.535 18.648 1.00 89.81 80 VAL A O 1
ATOM 602 N N . PRO A 1 81 ? -9.992 2.656 20.067 1.00 92.69 81 PRO A N 1
ATOM 603 C CA . PRO A 1 81 ? -10.831 2.615 21.260 1.00 92.69 81 PRO A CA 1
ATOM 604 C C . PRO A 1 81 ? -11.785 3.812 21.341 1.00 92.69 81 PRO A C 1
ATOM 606 O O . PRO A 1 81 ? -11.427 4.930 20.973 1.00 92.69 81 PRO A O 1
ATOM 609 N N . ASP A 1 82 ? -12.980 3.618 21.907 1.00 92.50 82 ASP A N 1
ATOM 610 C CA . ASP A 1 82 ? -13.966 4.702 22.067 1.00 92.50 82 ASP A CA 1
ATOM 611 C C . ASP A 1 82 ? -13.409 5.904 22.848 1.00 92.50 82 ASP A C 1
ATOM 613 O O . ASP A 1 82 ? -13.736 7.050 22.544 1.00 92.50 82 ASP A O 1
ATOM 617 N N . ALA A 1 83 ? -12.532 5.649 23.826 1.00 94.19 83 ALA A N 1
ATOM 618 C CA . ALA A 1 83 ? -11.885 6.686 24.628 1.00 94.19 83 ALA A CA 1
ATOM 619 C C . ALA A 1 83 ? -10.940 7.590 23.813 1.00 94.19 83 ALA A C 1
ATOM 621 O O . ALA A 1 83 ? -10.767 8.753 24.164 1.00 94.19 83 ALA A O 1
ATOM 622 N N . GLU A 1 84 ? -10.359 7.069 22.730 1.00 94.19 84 GLU A N 1
ATOM 623 C CA . GLU A 1 84 ? -9.377 7.757 21.876 1.00 94.19 84 GLU A CA 1
ATOM 624 C C . GLU A 1 84 ? -10.015 8.299 20.585 1.00 94.19 84 GLU A C 1
ATOM 626 O O . GLU A 1 84 ? -9.402 9.067 19.846 1.00 94.19 84 GLU A O 1
ATOM 631 N N . ARG A 1 85 ? -11.279 7.940 20.319 1.00 94.38 85 ARG A N 1
ATOM 632 C CA . ARG A 1 85 ? -12.001 8.262 19.081 1.00 94.38 85 ARG A CA 1
ATOM 633 C C . ARG A 1 85 ? -12.015 9.756 18.761 1.00 9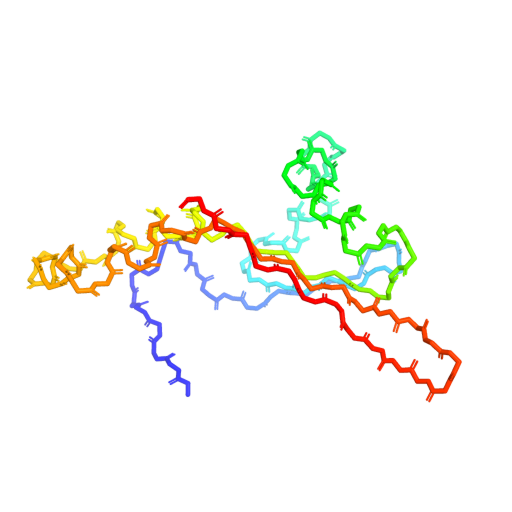4.38 85 ARG A C 1
ATOM 635 O O . ARG A 1 85 ? -11.756 10.139 17.627 1.00 94.38 85 ARG A O 1
ATOM 642 N N . ALA A 1 86 ? -12.304 10.589 19.760 1.00 96.69 86 ALA A N 1
ATOM 643 C CA . ALA A 1 86 ? -12.419 12.034 19.574 1.00 96.69 86 ALA A CA 1
ATOM 644 C C . ALA A 1 86 ? -11.076 12.698 19.225 1.00 96.69 86 ALA A C 1
ATOM 646 O O . ALA A 1 86 ? -11.045 13.625 18.419 1.00 96.69 86 ALA A O 1
ATOM 647 N N . GLU A 1 87 ? -9.977 12.219 19.814 1.00 95.88 87 GLU A N 1
ATOM 648 C CA . GLU A 1 87 ? -8.622 12.685 19.500 1.00 95.88 87 GLU A CA 1
ATOM 649 C C . GLU A 1 87 ? -8.211 12.219 18.101 1.00 95.88 87 GLU A C 1
ATOM 651 O O . GLU A 1 87 ? -7.760 13.025 17.291 1.00 95.88 87 GLU A O 1
ATOM 656 N N . TYR A 1 88 ? -8.471 10.950 17.766 1.00 94.62 88 TYR A N 1
ATOM 657 C CA . TYR A 1 88 ? -8.219 10.412 16.430 1.00 94.62 88 TYR A CA 1
ATOM 658 C C . TYR A 1 88 ? -8.935 11.217 15.337 1.00 94.62 88 TYR A C 1
ATOM 660 O O . TYR A 1 88 ? -8.298 11.631 14.365 1.00 94.62 88 TYR A O 1
ATOM 668 N N . ASP A 1 89 ? -10.238 11.464 15.501 1.00 96.06 89 ASP A N 1
ATOM 669 C CA . ASP A 1 89 ? -11.056 12.166 14.508 1.00 96.06 89 ASP A CA 1
ATOM 670 C C . ASP A 1 89 ? -10.608 13.624 14.308 1.00 96.06 89 ASP A C 1
ATOM 672 O O . ASP A 1 89 ? -10.717 14.153 13.201 1.00 96.06 89 ASP A O 1
ATOM 676 N N . LEU A 1 90 ? -10.092 14.276 15.357 1.00 96.75 90 LEU A N 1
ATOM 677 C CA . LEU A 1 90 ? -9.646 15.668 15.300 1.00 96.75 90 LEU A CA 1
ATOM 678 C C . LEU A 1 90 ? -8.209 15.809 14.783 1.00 96.75 90 LEU A C 1
ATOM 680 O O . LEU A 1 90 ? -7.922 16.716 14.001 1.00 96.75 90 LEU A O 1
ATOM 684 N N . GLU A 1 91 ? -7.303 14.950 15.247 1.00 96.50 91 GLU A N 1
ATOM 685 C CA . GLU A 1 91 ? -5.861 15.171 15.118 1.00 96.50 91 GLU A CA 1
ATOM 686 C C . GLU A 1 91 ? -5.189 14.266 14.089 1.00 96.50 91 GLU A C 1
ATOM 688 O O . GLU A 1 91 ? -4.207 14.680 13.478 1.00 96.50 91 GLU A O 1
ATOM 693 N N . ALA A 1 92 ? -5.700 13.053 13.865 1.00 93.50 92 ALA A N 1
ATOM 694 C CA . ALA A 1 92 ? -5.066 12.074 12.983 1.00 93.50 92 ALA A CA 1
ATOM 695 C C . ALA A 1 92 ? -5.829 11.898 11.668 1.00 93.50 92 ALA A C 1
ATOM 697 O O . ALA A 1 92 ? -5.238 11.968 10.586 1.00 93.50 92 ALA A O 1
ATOM 698 N N . LYS A 1 93 ? -7.147 11.695 11.757 1.00 93.62 93 LYS A N 1
ATOM 699 C CA . LYS A 1 93 ? -8.014 11.367 10.624 1.00 93.62 93 LYS A CA 1
ATOM 700 C C . LYS A 1 93 ? -7.865 12.332 9.441 1.00 93.62 93 LYS A C 1
ATOM 702 O O . LYS A 1 93 ? -7.645 11.824 8.346 1.00 93.62 93 LYS A O 1
ATOM 707 N N . PRO A 1 94 ? -7.825 13.671 9.612 1.00 94.25 94 PRO A N 1
ATOM 708 C CA . PRO A 1 94 ? -7.697 14.589 8.476 1.00 94.25 94 PRO A CA 1
ATOM 709 C C . PRO A 1 94 ? -6.405 14.410 7.663 1.00 94.25 94 PRO A C 1
ATOM 711 O O . PRO A 1 94 ? -6.392 14.650 6.459 1.00 94.25 94 PRO A O 1
ATOM 714 N N . TYR A 1 95 ? -5.313 13.981 8.303 1.00 91.88 95 TYR A N 1
ATOM 715 C CA .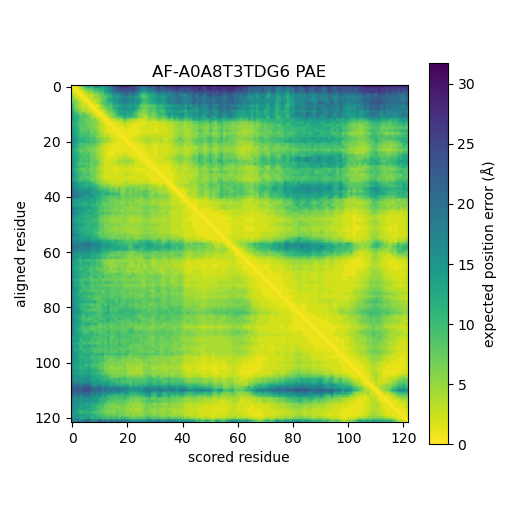 TYR A 1 95 ? -4.036 13.754 7.621 1.00 91.88 95 TYR A CA 1
ATOM 716 C C . TYR A 1 95 ? -3.963 12.374 6.968 1.00 91.88 95 TYR A C 1
ATOM 718 O O . TYR A 1 95 ? -3.295 12.215 5.950 1.00 91.88 95 TYR A O 1
ATOM 726 N N . LEU A 1 96 ? -4.637 11.378 7.550 1.00 91.88 96 LEU A N 1
ATOM 727 C CA . LEU A 1 96 ? -4.690 10.013 7.021 1.00 91.88 96 LEU A CA 1
ATOM 728 C C . LEU A 1 96 ? -5.744 9.857 5.922 1.00 91.88 96 LEU A C 1
ATOM 730 O O . LEU A 1 96 ? -5.608 8.987 5.064 1.00 91.88 96 LEU A O 1
ATOM 734 N N . GLU A 1 97 ? -6.795 10.678 5.945 1.00 93.94 97 GLU A N 1
ATOM 735 C CA . GLU A 1 97 ? -7.847 10.676 4.931 1.00 93.94 97 GLU A CA 1
ATOM 736 C C . GLU A 1 97 ? -7.320 11.037 3.549 1.00 93.94 97 GLU A C 1
ATOM 738 O O . GLU A 1 97 ? -7.704 10.397 2.575 1.00 93.94 97 GLU A O 1
ATOM 743 N N . ALA A 1 98 ? -6.374 11.974 3.500 1.00 92.81 98 ALA A N 1
ATOM 744 C CA . ALA A 1 98 ? -5.724 12.409 2.273 1.00 92.81 98 ALA A CA 1
ATOM 745 C C . ALA A 1 98 ? -4.772 11.362 1.670 1.00 92.81 98 ALA A C 1
ATOM 747 O O . ALA A 1 98 ? -4.289 11.570 0.565 1.00 92.81 98 ALA A O 1
ATOM 748 N N . LEU A 1 99 ? -4.436 10.273 2.374 1.00 94.88 99 LEU A N 1
ATOM 749 C CA . LEU A 1 99 ? -3.524 9.240 1.872 1.00 94.88 99 LEU A CA 1
ATOM 750 C C . LEU A 1 99 ? -4.315 8.092 1.238 1.00 94.88 99 LEU A C 1
ATOM 752 O O . LEU A 1 99 ? -5.112 7.443 1.913 1.00 94.88 99 LEU A O 1
ATOM 756 N N . ASP A 1 100 ? -4.034 7.801 -0.031 1.00 94.00 100 ASP A N 1
ATOM 757 C CA . ASP A 1 100 ? -4.735 6.756 -0.785 1.00 94.00 100 ASP A CA 1
ATOM 758 C C . ASP A 1 100 ? -3.912 5.464 -0.863 1.00 94.00 100 ASP A C 1
ATOM 760 O O . ASP A 1 100 ? -4.268 4.428 -0.300 1.00 94.00 100 ASP A O 1
ATOM 764 N N . ARG A 1 101 ? -2.743 5.526 -1.506 1.00 94.88 101 ARG A N 1
ATOM 765 C CA . ARG A 1 101 ? -1.895 4.352 -1.749 1.00 94.88 101 ARG A CA 1
ATOM 766 C C . ARG A 1 101 ? -0.426 4.718 -1.867 1.00 94.88 101 ARG A C 1
ATOM 768 O O . ARG A 1 101 ? -0.063 5.858 -2.161 1.00 94.88 101 ARG A O 1
ATOM 775 N N . PHE A 1 102 ? 0.430 3.726 -1.671 1.00 96.44 102 PHE A N 1
ATOM 776 C CA . PHE A 1 102 ? 1.876 3.865 -1.758 1.00 96.44 102 PHE A CA 1
ATOM 777 C C . PHE A 1 102 ? 2.480 2.697 -2.528 1.00 96.44 102 PHE A C 1
ATOM 779 O O . PHE A 1 102 ? 2.127 1.543 -2.296 1.00 96.44 102 PHE A O 1
ATOM 786 N N . ILE A 1 103 ? 3.403 2.994 -3.440 1.00 96.50 103 ILE A N 1
ATOM 787 C CA . ILE A 1 103 ? 4.156 1.976 -4.171 1.00 96.50 103 ILE A CA 1
ATOM 788 C C . ILE A 1 103 ? 5.647 2.290 -4.136 1.00 96.50 103 ILE A C 1
ATOM 790 O O . ILE A 1 103 ? 6.055 3.443 -4.289 1.00 96.50 103 ILE A O 1
ATOM 794 N N . VAL A 1 104 ? 6.457 1.249 -3.966 1.00 95.44 104 VAL A N 1
ATOM 795 C CA . VAL A 1 104 ? 7.909 1.290 -4.130 1.00 95.44 104 VAL A CA 1
ATOM 796 C C . VAL A 1 104 ? 8.315 0.229 -5.135 1.00 95.44 104 VAL A C 1
ATOM 798 O O . VAL A 1 104 ? 7.982 -0.941 -4.961 1.00 95.44 104 VAL A O 1
ATOM 801 N N . THR A 1 105 ? 9.073 0.625 -6.151 1.00 95.00 105 THR A N 1
ATOM 802 C CA . THR A 1 105 ? 9.699 -0.298 -7.098 1.00 95.00 105 THR A CA 1
ATOM 803 C C . THR A 1 105 ? 11.212 -0.222 -7.009 1.00 95.00 105 THR A C 1
ATOM 805 O O . THR A 1 105 ? 11.795 0.864 -6.961 1.00 95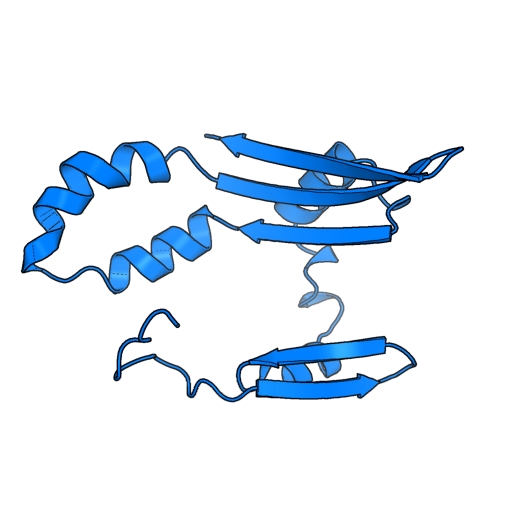.00 105 THR A O 1
ATOM 808 N N . GLY A 1 106 ? 11.863 -1.383 -6.970 1.00 91.31 106 GLY A N 1
ATOM 809 C CA . GLY A 1 106 ? 13.308 -1.492 -7.146 1.00 91.31 106 GLY A CA 1
ATOM 810 C C . GLY A 1 106 ? 13.664 -1.375 -8.625 1.00 91.31 106 GLY A C 1
ATOM 811 O O . GLY A 1 106 ? 13.004 -1.978 -9.463 1.00 91.31 106 GLY A O 1
ATOM 812 N N . ILE A 1 107 ? 14.696 -0.606 -8.964 1.00 88.69 107 ILE A N 1
ATOM 813 C CA . ILE A 1 107 ? 15.149 -0.394 -10.343 1.00 88.69 107 ILE A CA 1
ATOM 814 C C . ILE A 1 107 ? 16.645 -0.696 -10.409 1.00 88.69 107 ILE A C 1
ATOM 816 O O . ILE A 1 107 ? 17.426 -0.185 -9.603 1.00 88.69 107 ILE A O 1
ATOM 820 N N . THR A 1 108 ? 17.065 -1.496 -11.386 1.00 86.12 108 THR A N 1
ATOM 821 C CA . THR A 1 108 ? 18.490 -1.685 -11.684 1.00 86.12 108 THR A CA 1
ATOM 822 C C . THR A 1 108 ? 18.978 -0.574 -12.603 1.00 86.12 108 THR A C 1
ATOM 824 O O . THR A 1 108 ? 18.351 -0.262 -13.612 1.00 86.12 108 THR A O 1
ATOM 827 N N . THR A 1 109 ? 20.114 0.020 -12.256 1.00 81.69 109 THR A N 1
ATOM 828 C CA . THR A 1 109 ? 20.777 1.070 -13.038 1.00 81.69 109 THR A CA 1
ATOM 829 C C . THR A 1 109 ? 22.226 0.685 -13.311 1.00 81.69 109 THR A C 1
ATOM 831 O O . THR A 1 109 ? 22.802 -0.133 -12.587 1.00 81.69 109 THR A O 1
ATOM 834 N N . ASP A 1 110 ? 22.840 1.304 -14.319 1.00 80.00 110 ASP A N 1
ATOM 835 C CA . ASP A 1 110 ? 24.269 1.147 -14.594 1.00 80.00 110 ASP A CA 1
ATOM 836 C C . ASP A 1 110 ? 25.091 1.712 -13.422 1.00 80.00 110 ASP A C 1
ATOM 838 O O . ASP A 1 110 ? 25.341 2.912 -13.326 1.00 80.00 110 ASP A O 1
ATOM 842 N N . GLY A 1 111 ? 25.483 0.832 -12.495 1.00 80.12 111 GLY A N 1
ATOM 843 C CA . GLY A 1 111 ? 26.261 1.172 -11.299 1.00 80.12 111 GLY A CA 1
ATOM 844 C C . GLY A 1 111 ? 25.585 0.871 -9.958 1.00 80.12 111 GLY A C 1
ATOM 845 O O . GLY A 1 111 ? 26.206 1.113 -8.923 1.00 80.12 111 GLY A O 1
ATOM 846 N N . GLY A 1 112 ? 24.364 0.321 -9.934 1.00 83.56 112 GLY A N 1
ATOM 847 C CA . GLY A 1 112 ? 23.730 -0.089 -8.678 1.00 83.56 112 GLY A CA 1
ATOM 848 C C . GLY A 1 112 ? 22.214 -0.255 -8.732 1.00 83.56 112 GLY A C 1
ATOM 849 O O . GLY A 1 112 ? 21.601 -0.304 -9.798 1.00 83.56 112 GLY A O 1
ATOM 850 N N . ASN A 1 113 ? 21.611 -0.322 -7.545 1.00 86.31 113 ASN A N 1
ATOM 851 C CA . ASN A 1 113 ? 20.165 -0.404 -7.362 1.00 86.31 113 ASN A CA 1
ATOM 852 C C . ASN A 1 113 ? 19.625 0.955 -6.912 1.00 86.31 113 ASN A C 1
ATOM 854 O O . ASN A 1 113 ? 20.173 1.576 -6.001 1.00 86.31 113 ASN A O 1
ATOM 858 N N . ALA A 1 114 ? 18.533 1.384 -7.527 1.00 88.50 114 ALA A N 1
ATOM 859 C CA . ALA A 1 114 ? 17.733 2.522 -7.109 1.00 88.50 114 ALA A CA 1
ATOM 860 C C . ALA A 1 114 ? 16.341 2.041 -6.681 1.00 88.50 114 ALA A C 1
ATOM 862 O O . ALA A 1 114 ? 15.947 0.910 -6.959 1.00 88.50 114 ALA A O 1
ATOM 863 N N . ALA A 1 115 ? 15.584 2.911 -6.019 1.00 91.38 115 ALA A N 1
ATOM 864 C CA . ALA A 1 115 ? 14.171 2.690 -5.754 1.00 91.38 115 ALA A CA 1
ATOM 865 C C . ALA A 1 115 ? 13.374 3.917 -6.195 1.00 91.38 115 ALA A C 1
ATOM 867 O O . ALA A 1 115 ? 13.836 5.051 -6.036 1.00 91.38 115 ALA A O 1
ATOM 868 N N . ARG A 1 116 ? 12.176 3.700 -6.734 1.00 92.56 116 ARG A N 1
ATOM 869 C CA . ARG A 1 116 ? 11.200 4.759 -6.989 1.00 92.56 116 ARG A CA 1
ATOM 870 C C . ARG A 1 116 ? 10.027 4.565 -6.047 1.00 92.56 116 ARG A C 1
ATOM 872 O O . ARG A 1 116 ? 9.447 3.490 -6.013 1.00 92.56 116 ARG A O 1
ATOM 879 N N . ALA A 1 117 ? 9.695 5.609 -5.298 1.00 94.94 117 ALA A N 1
ATOM 880 C CA . ALA A 1 117 ? 8.582 5.613 -4.362 1.00 94.94 117 ALA A CA 1
ATOM 881 C C . ALA A 1 117 ? 7.555 6.661 -4.793 1.00 94.94 117 ALA A C 1
ATOM 883 O O . ALA A 1 117 ? 7.926 7.806 -5.058 1.00 94.94 117 ALA A O 1
ATOM 884 N N . LEU A 1 118 ? 6.284 6.273 -4.863 1.00 96.00 118 LEU A N 1
ATOM 885 C CA . LEU A 1 118 ? 5.172 7.167 -5.170 1.00 96.00 118 LEU A CA 1
ATOM 886 C C . LEU A 1 118 ? 4.126 7.055 -4.063 1.00 96.00 118 LEU A C 1
ATOM 888 O O . LEU A 1 118 ? 3.634 5.962 -3.783 1.00 96.00 118 LEU A O 1
ATOM 892 N N . LEU A 1 119 ? 3.797 8.193 -3.457 1.00 96.25 119 LEU A N 1
ATOM 893 C CA . LEU A 1 119 ? 2.683 8.348 -2.528 1.00 96.25 119 LEU A CA 1
ATOM 894 C C . LEU A 1 119 ? 1.562 9.092 -3.248 1.00 96.25 119 LEU A C 1
ATOM 896 O O . LEU A 1 119 ? 1.789 10.173 -3.792 1.00 96.25 119 LEU A O 1
ATOM 900 N N . TYR A 1 120 ? 0.376 8.500 -3.249 1.00 94.94 120 TYR A N 1
ATOM 901 C CA . TYR A 1 120 ? -0.820 9.066 -3.852 1.00 94.94 120 TYR A CA 1
ATOM 902 C C . TYR A 1 120 ? -1.668 9.711 -2.764 1.00 94.94 120 TYR A C 1
ATOM 904 O O . TYR A 1 120 ? -1.838 9.140 -1.682 1.00 94.94 120 TY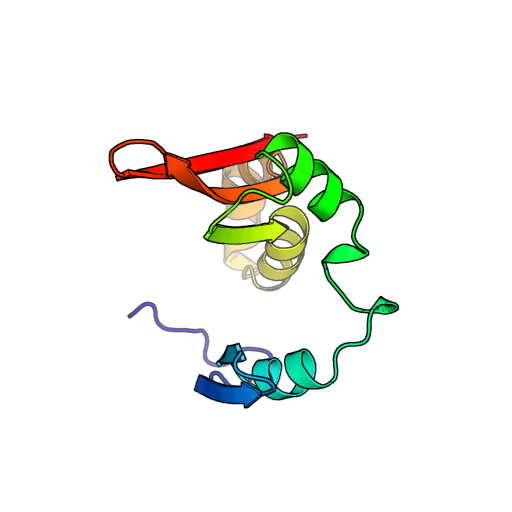R A O 1
ATOM 912 N N . VAL A 1 121 ? -2.177 10.899 -3.076 1.00 92.44 121 VAL A N 1
ATOM 913 C CA . VAL A 1 121 ? -3.056 11.671 -2.203 1.00 92.44 121 VAL A CA 1
ATOM 914 C C . VAL A 1 121 ? -4.331 12.053 -2.949 1.00 92.44 121 VAL A C 1
ATOM 916 O O . VAL A 1 121 ? -4.260 12.299 -4.157 1.00 92.44 121 VAL A O 1
ATOM 919 N N . GLU A 1 122 ? -5.460 12.093 -2.241 1.00 78.75 122 GLU A N 1
ATOM 920 C CA . GLU A 1 122 ? -6.775 12.540 -2.742 1.00 78.75 122 GLU A CA 1
ATOM 921 C C . GLU A 1 122 ? -7.235 13.842 -2.074 1.00 78.75 122 GLU A C 1
ATOM 923 O O . GLU A 1 122 ? -6.988 14.018 -0.857 1.00 78.75 122 GLU A O 1
#

pLDDT: mean 87.02, std 10.09, range [37.75, 96.75]

Radius of gyration: 17.63 Å; Cα contacts (8 Å, |Δi|>4): 140; chains: 1; bounding box: 40×39×40 Å

Sequence (122 aa):
SFPLPDDLPFEPSLSYGIHEDVFYLGMGDFVTDAMQQSESDSLAGNAAYSTALEASGGDTNTGVMYLDIASIRSFGERMVPDAERAEYDLEAKPYLEALDRFIVTGITTDGGNAARALLYVE

Nearest PDB structures (foldseek):
  5uwv-assembly6_F  TM=5.993E-01  e=3.435E+00  Mycobacteroides abscessus ATCC 19977
  6wnj-assembly1_C  TM=4.045E-01  e=1.843E+00  Homo sapiens
  1s9c-assembly6_L  TM=2.827E-01  e=4.406E+00  Homo sapiens
  7zvw-assembly1_C  TM=2.403E-01  e=9.300E+00  Komagataella phaffii GS115

Secondary structure (DSSP, 8-state):
-PPPPTT-SS---EEEEEETTEEEEEETTHHHHHHH--GGGSGGG-HHHHHHHHHTTTT--SEEEEEEHHHHHHHHHTTS-TTTHHHIIIIIHHHHHTEEEEEEEEEEETTEEEEEEEEEE-